Protein AF-0000000077139948 (afdb_homodimer)

Nearest PDB structures (foldseek):
  1umq-assembly1_A  TM=5.651E-01  e=1.568E-01  Cereibacter sphaeroides
  4umk-assembly2_B  TM=6.008E-01  e=9.469E-01  Helicobacter pylori 26695
  1f36-assembly1_A  TM=4.961E-01  e=1.374E+00  Escherichia coli
  6sdk-assembly1_B  TM=5.356E-01  e=3.483E+00  Bacillus subtilis subsp. subtilis str. 168
  5nr6-assembly1_A  TM=5.375E-01  e=5.720E+00  Dictyostelium discoideum

Radius of gyration: 15.15 Å; Cα contacts (8 Å, |Δi|>4): 175; chains: 2; bounding box: 26×44×39 Å

Foldseek 3Di:
DDDDDDDDDPPDPDDPLVVQLVVLVVCCLVVVDDLCVSCVSNVHDSVVNVVVVVVVPPPSPDPCPPVNVVVVVVVD/DDDDDDDDDPPDDDDPLVVQLVVLVVCCLVVVDDLCVSCVSNVHDSVVNVVVVVVVPPPSPPRQPPVNVVVVVVVD

Structure (mmCIF, N/CA/C/O backbone):
data_AF-0000000077139948-model_v1
#
loop_
_entity.id
_entity.type
_entity.pdbx_description
1 polymer 'Uncharacterized protein'
#
loop_
_atom_site.group_PDB
_atom_site.id
_atom_site.type_symbol
_atom_site.label_atom_id
_atom_site.label_alt_id
_atom_site.label_comp_id
_atom_site.label_asym_id
_atom_site.label_entity_id
_atom_site.label_seq_id
_atom_site.pdbx_PDB_ins_code
_atom_site.Cartn_x
_atom_site.Cartn_y
_atom_site.Cartn_z
_atom_site.occupancy
_atom_site.B_iso_or_equiv
_atom_site.auth_seq_id
_atom_site.auth_comp_id
_atom_site.auth_asym_id
_atom_site.auth_atom_id
_atom_site.pdbx_PDB_model_num
ATOM 1 N N . MET A 1 1 ? -2.648 5.566 17.891 1 89.5 1 MET A N 1
ATOM 2 C CA . MET A 1 1 ? -2.146 4.684 16.844 1 89.5 1 MET A CA 1
ATOM 3 C C . MET A 1 1 ? -2.531 3.232 17.125 1 89.5 1 MET A C 1
ATOM 5 O O . MET A 1 1 ? -2.703 2.846 18.281 1 89.5 1 MET A O 1
ATOM 9 N N . LYS A 1 2 ? -2.889 2.471 16.062 1 93.75 2 LYS A N 1
ATOM 10 C CA . LYS A 1 2 ? -3.096 1.026 16.141 1 93.75 2 LYS A CA 1
ATOM 11 C C . LYS A 1 2 ? -2.035 0.276 15.344 1 93.75 2 LYS A C 1
ATOM 13 O O . LYS A 1 2 ? -1.48 0.812 14.383 1 93.75 2 LYS A O 1
ATOM 18 N N . SER A 1 3 ? -1.783 -0.974 15.781 1 95.69 3 SER A N 1
ATOM 19 C CA . SER A 1 3 ? -0.769 -1.792 15.125 1 95.69 3 SER A CA 1
ATOM 20 C C . SER A 1 3 ? -1.403 -2.811 14.188 1 95.69 3 SER A C 1
ATOM 22 O O . SER A 1 3 ? -2.387 -3.465 14.539 1 95.69 3 SER A O 1
ATOM 24 N N . LEU A 1 4 ? -0.853 -2.906 13 1 95.81 4 LEU A N 1
ATOM 25 C CA . LEU A 1 4 ? -1.232 -3.92 12.016 1 95.81 4 LEU A CA 1
ATOM 26 C C . LEU A 1 4 ? -0.104 -4.926 11.812 1 95.81 4 LEU A C 1
ATOM 28 O O . LEU A 1 4 ? 1.071 -4.555 11.805 1 95.81 4 LEU A O 1
ATOM 32 N N . SER A 1 5 ? -0.488 -6.148 11.703 1 95.31 5 SER A N 1
ATOM 33 C CA . SER A 1 5 ? 0.494 -7.191 11.422 1 95.31 5 SER A CA 1
ATOM 34 C C . SER A 1 5 ? 0.135 -7.957 10.148 1 95.31 5 SER A C 1
ATOM 36 O O . SER A 1 5 ? -0.999 -8.414 9.992 1 95.31 5 SER A O 1
ATOM 38 N N . PHE A 1 6 ? 1.136 -8.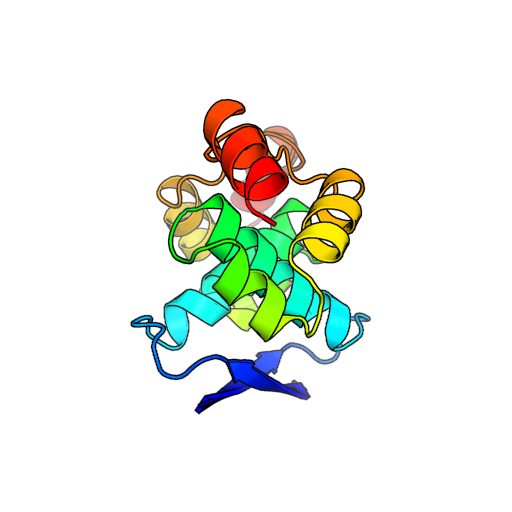062 9.312 1 95.69 6 PHE A N 1
ATOM 39 C CA . PHE A 1 6 ? 0.927 -8.773 8.055 1 95.69 6 PHE A CA 1
ATOM 40 C C . PHE A 1 6 ? 1.976 -9.867 7.871 1 95.69 6 PHE A C 1
ATOM 42 O O . PHE A 1 6 ? 3.125 -9.703 8.289 1 95.69 6 PHE A O 1
ATOM 49 N N . GLN A 1 7 ? 1.504 -10.953 7.324 1 96 7 GLN A N 1
ATOM 50 C CA . GLN A 1 7 ? 2.428 -11.992 6.883 1 96 7 GLN A CA 1
ATOM 51 C C . GLN A 1 7 ? 2.764 -11.836 5.402 1 96 7 GLN A C 1
ATOM 53 O O . GLN A 1 7 ? 1.866 -11.703 4.566 1 96 7 GLN A O 1
ATOM 58 N N . VAL A 1 8 ? 4.051 -11.836 5.078 1 97.62 8 VAL A N 1
ATOM 59 C CA . VAL A 1 8 ? 4.477 -11.742 3.686 1 97.62 8 VAL A CA 1
ATOM 60 C C . VAL A 1 8 ? 5.457 -12.875 3.369 1 97.62 8 VAL A C 1
ATOM 62 O O . VAL A 1 8 ? 6.152 -13.367 4.258 1 97.62 8 VAL A O 1
ATOM 65 N N . PRO A 1 9 ? 5.508 -13.234 2.092 1 96.94 9 PRO A N 1
ATOM 66 C CA . PRO A 1 9 ? 6.449 -14.289 1.713 1 96.94 9 PRO A CA 1
ATOM 67 C C . PRO A 1 9 ? 7.898 -13.938 2.047 1 96.94 9 PRO A C 1
ATOM 69 O O . PRO A 1 9 ? 8.312 -12.789 1.868 1 96.94 9 PRO A O 1
ATOM 72 N N . ASP A 1 10 ? 8.742 -14.922 2.473 1 95.88 10 ASP A N 1
ATOM 73 C CA . ASP A 1 10 ? 10.133 -14.742 2.877 1 95.88 10 ASP A CA 1
ATOM 74 C C . ASP A 1 10 ? 11 -14.336 1.687 1 95.88 10 ASP A C 1
ATOM 76 O O . ASP A 1 10 ? 12.023 -13.672 1.855 1 95.88 10 ASP A O 1
ATOM 80 N N . GLN A 1 11 ? 10.562 -14.664 0.54 1 95.31 11 GLN A N 1
ATOM 81 C CA . GLN A 1 11 ? 11.383 -14.492 -0.654 1 95.31 11 GLN A CA 1
ATOM 82 C C . GLN A 1 11 ? 11.367 -13.047 -1.133 1 95.31 11 GLN A C 1
ATOM 84 O O . GLN A 1 11 ? 12.195 -12.648 -1.961 1 95.31 11 GLN A O 1
ATOM 89 N N . ILE A 1 12 ? 10.453 -12.297 -0.581 1 96.5 12 ILE A N 1
ATOM 90 C CA . ILE A 1 12 ? 10.391 -10.898 -0.983 1 96.5 12 ILE A CA 1
ATOM 91 C C . ILE A 1 12 ? 11.539 -10.125 -0.327 1 96.5 12 ILE A C 1
ATOM 93 O O . ILE A 1 12 ? 11.633 -10.078 0.901 1 96.5 12 ILE A O 1
ATOM 97 N N . ASP A 1 13 ? 12.383 -9.539 -1.187 1 94.81 13 ASP A N 1
ATOM 98 C CA . ASP A 1 13 ? 13.562 -8.812 -0.724 1 94.81 13 ASP A CA 1
ATOM 99 C C . ASP A 1 13 ? 13.289 -7.309 -0.652 1 94.81 13 ASP A C 1
ATOM 101 O O . ASP A 1 13 ? 13.914 -6.523 -1.367 1 94.81 13 ASP A O 1
ATOM 105 N N . LEU A 1 14 ? 12.375 -6.848 0.145 1 95.88 14 LEU A N 1
ATOM 106 C CA . LEU A 1 14 ? 12.031 -5.457 0.428 1 95.88 14 LEU A CA 1
ATOM 107 C C . LEU A 1 14 ? 12.18 -5.152 1.915 1 95.88 14 LEU A C 1
ATOM 109 O O . LEU A 1 14 ? 12.023 -6.043 2.754 1 95.88 14 LEU A O 1
ATOM 113 N N . ASN A 1 15 ? 12.539 -3.961 2.156 1 94.88 15 ASN A N 1
ATOM 114 C CA . ASN A 1 15 ? 12.594 -3.57 3.561 1 94.88 15 ASN A CA 1
ATOM 115 C C . ASN A 1 15 ? 11.234 -3.117 4.074 1 94.88 15 ASN A C 1
ATOM 117 O O . ASN A 1 15 ? 10.297 -2.939 3.293 1 94.88 15 ASN A O 1
ATOM 121 N N . GLU A 1 16 ? 11.062 -3.039 5.355 1 95.06 16 GLU A N 1
ATOM 122 C CA . GLU A 1 16 ? 9.797 -2.684 5.984 1 95.06 16 GLU A CA 1
ATOM 123 C C . GLU A 1 16 ? 9.258 -1.365 5.438 1 95.06 16 GLU A C 1
ATOM 125 O O . GLU A 1 16 ? 8.047 -1.211 5.25 1 95.06 16 GLU A O 1
ATOM 130 N N . TYR A 1 17 ? 10.148 -0.443 5.184 1 94.44 17 TYR A N 1
ATOM 131 C CA . TYR A 1 17 ? 9.773 0.87 4.676 1 94.44 17 TYR A CA 1
ATOM 132 C C . TYR A 1 17 ? 9.117 0.756 3.305 1 94.44 17 TYR A C 1
ATOM 134 O O . TYR A 1 17 ? 8.172 1.492 2.994 1 94.44 17 TYR A O 1
ATOM 142 N N . ASP A 1 18 ? 9.594 -0.125 2.502 1 94.56 18 ASP A N 1
ATOM 143 C CA . ASP A 1 18 ? 9.023 -0.326 1.174 1 94.56 18 ASP A CA 1
ATOM 144 C C . ASP A 1 18 ? 7.551 -0.731 1.263 1 94.56 18 ASP A C 1
ATOM 146 O O . ASP A 1 18 ? 6.711 -0.208 0.527 1 94.56 18 ASP A O 1
ATOM 150 N N . PHE A 1 19 ? 7.297 -1.667 2.148 1 97.06 19 PHE A N 1
ATOM 151 C CA . PHE A 1 19 ? 5.93 -2.129 2.342 1 97.06 19 PHE A CA 1
ATOM 152 C C . PHE A 1 19 ? 5.047 -1.004 2.871 1 97.06 19 PHE A C 1
ATOM 154 O O . PHE A 1 19 ? 3.941 -0.787 2.371 1 97.06 19 PHE A O 1
ATOM 161 N N . LYS A 1 20 ? 5.551 -0.297 3.836 1 96.56 20 LYS A N 1
ATOM 162 C CA . LYS A 1 20 ? 4.832 0.798 4.48 1 96.56 20 LYS A CA 1
ATOM 163 C C . LYS A 1 20 ? 4.504 1.903 3.48 1 96.56 20 LYS A C 1
ATOM 165 O O . LYS A 1 20 ? 3.389 2.428 3.469 1 96.56 20 LYS A O 1
ATOM 170 N N . MET A 1 21 ? 5.469 2.199 2.686 1 94.94 21 MET A N 1
ATOM 171 C CA . MET A 1 21 ? 5.316 3.242 1.676 1 94.94 21 MET A CA 1
ATOM 172 C C . MET A 1 21 ? 4.266 2.848 0.641 1 94.94 21 MET A C 1
ATOM 174 O O . MET A 1 21 ? 3.41 3.656 0.279 1 94.94 21 MET A O 1
ATOM 178 N N . ALA A 1 22 ? 4.367 1.65 0.166 1 93.44 22 ALA A N 1
ATOM 179 C CA . ALA A 1 22 ? 3.404 1.168 -0.822 1 93.44 22 ALA A CA 1
ATOM 180 C C . ALA A 1 22 ? 1.98 1.242 -0.28 1 93.44 22 ALA A C 1
ATOM 182 O O . ALA A 1 22 ? 1.067 1.69 -0.978 1 93.44 22 ALA A O 1
ATOM 183 N N . MET A 1 23 ? 1.853 0.808 0.934 1 96.19 23 MET A N 1
ATOM 184 C CA . MET A 1 23 ? 0.552 0.817 1.597 1 96.19 23 MET A CA 1
ATOM 185 C C . MET A 1 23 ? 0.003 2.236 1.699 1 96.19 23 MET A C 1
ATOM 187 O O . MET A 1 23 ? -1.117 2.506 1.265 1 96.19 23 MET A O 1
ATOM 191 N N . ALA A 1 24 ? 0.789 3.133 2.23 1 95.62 24 ALA A N 1
ATOM 192 C CA . ALA A 1 24 ? 0.358 4.512 2.459 1 95.62 24 ALA A CA 1
ATOM 193 C C . ALA A 1 24 ? 0.055 5.215 1.141 1 95.62 24 ALA A C 1
ATOM 195 O O . ALA A 1 24 ? -0.976 5.879 1.007 1 95.62 24 ALA A O 1
ATOM 196 N N . VAL A 1 25 ? 0.9 5.012 0.197 1 93.19 25 VAL A N 1
ATOM 197 C CA . VAL A 1 25 ? 0.768 5.688 -1.091 1 93.19 25 VAL A CA 1
ATOM 198 C C . VAL A 1 25 ? -0.49 5.195 -1.804 1 93.19 25 VAL A C 1
ATOM 200 O O . VAL A 1 25 ? -1.261 5.996 -2.34 1 93.19 25 VAL A O 1
ATOM 203 N N . LYS A 1 26 ? -0.711 3.961 -1.791 1 91.25 26 LYS A N 1
ATOM 204 C CA . LYS A 1 26 ? -1.877 3.424 -2.486 1 91.25 26 LYS A CA 1
ATOM 205 C C . LYS A 1 26 ? -3.172 3.869 -1.813 1 91.25 26 LYS A C 1
ATOM 207 O O . LYS A 1 26 ? -4.148 4.195 -2.49 1 91.25 26 LYS A O 1
ATOM 212 N N . LEU A 1 27 ? -3.227 3.809 -0.505 1 93.19 27 LEU A N 1
ATOM 213 C CA . LEU A 1 27 ? -4.402 4.27 0.223 1 93.19 27 LEU A CA 1
ATOM 214 C C . LEU A 1 27 ? -4.684 5.738 -0.073 1 93.19 27 LEU A C 1
ATOM 216 O O . LEU A 1 27 ? -5.84 6.129 -0.258 1 93.19 27 LEU A O 1
ATOM 220 N N . TYR A 1 28 ? -3.617 6.531 -0.137 1 92 28 TYR A N 1
ATOM 221 C CA . TYR A 1 28 ? -3.762 7.949 -0.449 1 92 28 TYR A CA 1
ATOM 222 C C . TYR A 1 28 ? -4.234 8.148 -1.884 1 92 28 TYR A C 1
ATOM 224 O O . TYR A 1 28 ? -5.172 8.906 -2.137 1 92 28 TYR A O 1
ATOM 232 N N . GLU A 1 29 ? -3.67 7.453 -2.752 1 86.75 29 GLU A N 1
ATOM 233 C CA . GLU A 1 29 ? -4 7.559 -4.168 1 86.75 29 GLU A CA 1
ATOM 234 C C . GLU A 1 29 ? -5.457 7.188 -4.426 1 86.75 29 GLU A C 1
ATOM 236 O O . GLU A 1 29 ? -6.098 7.742 -5.32 1 86.75 29 GLU A O 1
ATOM 241 N N . THR A 1 30 ? -5.938 6.277 -3.65 1 85.94 30 THR A N 1
ATOM 242 C CA . THR A 1 30 ? -7.297 5.793 -3.865 1 85.94 30 THR A CA 1
ATOM 243 C C . THR A 1 30 ? -8.289 6.594 -3.031 1 85.94 30 THR A C 1
ATOM 245 O O . THR A 1 30 ? -9.484 6.289 -3.02 1 85.94 30 THR A O 1
ATOM 248 N N . GLY A 1 31 ? -7.754 7.539 -2.307 1 86.56 31 GLY A N 1
ATOM 249 C CA . GLY A 1 31 ? -8.609 8.453 -1.571 1 86.56 31 GLY A CA 1
ATOM 250 C C . GLY A 1 31 ? -9.133 7.871 -0.274 1 86.56 31 GLY A C 1
ATOM 251 O O . GLY A 1 31 ? -10.078 8.398 0.314 1 86.56 31 GLY A O 1
ATOM 252 N N . LYS A 1 32 ? -8.602 6.828 0.138 1 91.31 32 LYS A N 1
ATOM 253 C CA . LYS A 1 32 ? -9.086 6.156 1.343 1 91.31 32 LYS A CA 1
ATOM 254 C C . LYS A 1 32 ? -8.555 6.844 2.6 1 91.31 32 LYS A C 1
ATOM 256 O O . LYS A 1 32 ? -9.148 6.719 3.676 1 91.31 32 LYS A O 1
ATOM 261 N N . ILE A 1 33 ? -7.445 7.547 2.428 1 92.94 33 ILE A N 1
ATOM 262 C CA . ILE A 1 33 ? -6.918 8.344 3.531 1 92.94 33 ILE A CA 1
ATOM 263 C C . ILE A 1 33 ? -6.422 9.688 3.006 1 92.94 33 ILE A C 1
ATOM 265 O O . ILE A 1 33 ? -6.246 9.867 1.798 1 92.94 33 ILE A O 1
ATOM 269 N N . SER A 1 34 ? -6.199 10.648 3.92 1 90.69 34 SER A N 1
ATOM 270 C CA . SER A 1 34 ? -5.652 11.953 3.549 1 90.69 34 SER A CA 1
ATOM 271 C C . SER A 1 34 ? -4.133 11.898 3.432 1 90.69 34 SER A C 1
ATOM 273 O O . SER A 1 34 ? -3.506 10.93 3.865 1 90.69 34 SER A O 1
ATOM 275 N N . ILE A 1 35 ? -3.596 12.984 2.918 1 91.31 35 ILE A N 1
ATOM 276 C CA . ILE A 1 35 ? -2.145 13.078 2.805 1 91.31 35 ILE A CA 1
ATOM 277 C C . ILE A 1 35 ? -1.521 13.133 4.195 1 91.31 35 ILE A C 1
ATOM 279 O O . ILE A 1 35 ? -0.424 12.609 4.41 1 91.31 35 ILE A O 1
ATOM 283 N N . GLY A 1 36 ? -2.158 13.727 5.156 1 94.12 36 GLY A N 1
ATOM 284 C CA . GLY A 1 36 ? -1.688 13.773 6.531 1 94.12 36 GLY A CA 1
ATOM 285 C C . GLY A 1 36 ? -1.64 12.414 7.195 1 94.12 36 GLY A C 1
ATOM 286 O O . GLY A 1 36 ? -0.666 12.078 7.875 1 94.12 36 GLY A O 1
ATOM 287 N N . GLN A 1 37 ? -2.689 11.688 6.957 1 96.19 37 GLN A N 1
ATOM 288 C CA . GLN A 1 37 ? -2.736 10.328 7.484 1 96.19 37 GLN A CA 1
ATOM 289 C C . GLN A 1 37 ? -1.653 9.461 6.855 1 96.19 37 GLN A C 1
ATOM 291 O O . GLN A 1 37 ? -1.004 8.672 7.547 1 96.19 37 GLN A O 1
ATOM 296 N N . ALA A 1 38 ? -1.488 9.562 5.547 1 95.75 38 ALA A N 1
ATOM 297 C CA . ALA A 1 38 ? -0.438 8.836 4.84 1 95.75 38 ALA A CA 1
ATOM 298 C C . ALA A 1 38 ? 0.94 9.188 5.391 1 95.75 38 ALA A C 1
ATOM 300 O O . ALA A 1 38 ? 1.76 8.297 5.645 1 95.75 38 ALA A O 1
ATOM 301 N N . ALA A 1 39 ? 1.163 10.453 5.562 1 95.75 39 ALA A N 1
ATOM 302 C CA . ALA A 1 39 ? 2.424 10.953 6.105 1 95.75 39 ALA A CA 1
ATOM 303 C C . ALA A 1 39 ? 2.689 10.367 7.492 1 95.75 39 ALA A C 1
ATOM 305 O O . ALA A 1 39 ? 3.814 9.977 7.801 1 95.75 39 ALA A O 1
ATOM 306 N N . ASP A 1 40 ? 1.693 10.266 8.328 1 97.31 40 ASP A N 1
ATOM 307 C CA . ASP A 1 40 ? 1.808 9.688 9.664 1 97.31 40 ASP A CA 1
ATOM 308 C C . ASP A 1 40 ? 2.223 8.219 9.594 1 97.31 40 ASP A C 1
ATOM 310 O O . ASP A 1 40 ? 3.049 7.762 10.391 1 97.31 40 ASP A O 1
ATOM 314 N N . ILE A 1 41 ? 1.662 7.527 8.68 1 97.75 41 ILE A N 1
ATOM 315 C CA . ILE A 1 41 ? 1.95 6.105 8.531 1 97.75 41 ILE A CA 1
ATOM 316 C C . ILE A 1 41 ? 3.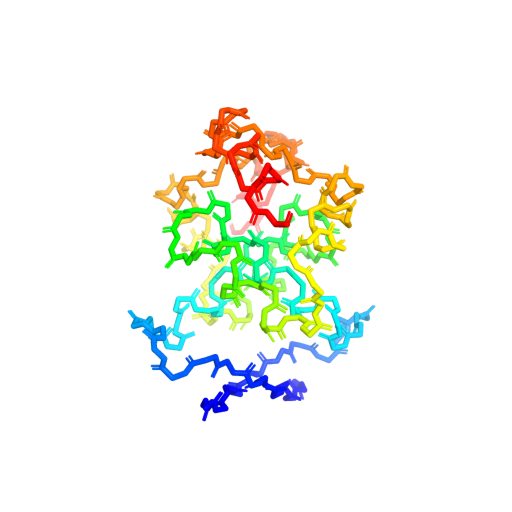432 5.906 8.227 1 97.75 41 ILE A C 1
ATOM 318 O O . ILE A 1 41 ? 4.078 5.023 8.789 1 97.75 41 ILE A O 1
ATOM 322 N N . VAL A 1 42 ? 3.977 6.754 7.328 1 97 42 VAL A N 1
ATOM 323 C CA . VAL A 1 42 ? 5.344 6.543 6.867 1 97 42 VAL A CA 1
ATOM 324 C C . VAL A 1 42 ? 6.305 7.406 7.688 1 97 42 VAL A C 1
ATOM 326 O O . VAL A 1 42 ? 7.508 7.434 7.418 1 97 42 VAL A O 1
ATOM 329 N N . ASN A 1 43 ? 5.832 8.094 8.656 1 97.38 43 ASN A N 1
ATOM 330 C CA . ASN A 1 43 ? 6.613 8.93 9.555 1 97.38 43 ASN A CA 1
ATOM 331 C C . ASN A 1 43 ? 7.387 10 8.797 1 97.38 43 ASN A C 1
ATOM 333 O O . ASN A 1 43 ? 8.594 10.148 8.977 1 97.38 43 ASN A O 1
ATOM 337 N N . LEU A 1 44 ? 6.73 10.641 7.949 1 96.94 44 LEU A N 1
ATOM 338 C CA . LEU A 1 44 ? 7.23 11.789 7.211 1 96.94 44 LEU A CA 1
ATOM 339 C C . LEU A 1 44 ? 6.309 12.992 7.375 1 96.94 44 LEU A C 1
ATOM 341 O O . LEU A 1 44 ? 5.152 12.836 7.777 1 96.94 44 LEU A O 1
ATOM 345 N N . SER A 1 45 ? 6.895 14.203 7.074 1 96.5 45 SER A N 1
ATOM 346 C CA . SER A 1 45 ? 6.02 15.352 6.871 1 96.5 45 SER A CA 1
ATOM 347 C C . SER A 1 45 ? 5.199 15.203 5.594 1 96.5 45 SER A C 1
ATOM 349 O O . SER A 1 45 ? 5.57 14.445 4.695 1 96.5 45 SER A O 1
ATOM 351 N N . LYS A 1 46 ? 4.09 15.93 5.523 1 93.88 46 LYS A N 1
ATOM 352 C CA . LYS A 1 46 ? 3.285 15.938 4.309 1 93.88 46 LYS A CA 1
ATOM 353 C C . LYS A 1 46 ? 4.125 16.328 3.096 1 93.88 46 LYS A C 1
ATOM 355 O O . LYS A 1 46 ? 4.07 15.664 2.057 1 93.88 46 LYS A O 1
ATOM 360 N N . SER A 1 47 ? 4.914 17.359 3.281 1 92 47 SER A N 1
ATOM 361 C CA . SER A 1 47 ? 5.73 17.875 2.184 1 92 47 SER A CA 1
ATOM 362 C C . SER A 1 47 ? 6.777 16.844 1.754 1 92 47 SER A C 1
ATOM 364 O O . SER A 1 47 ? 7.023 16.672 0.56 1 92 47 SER A O 1
ATOM 366 N N . SER A 1 48 ? 7.43 16.188 2.662 1 93.69 48 SER A N 1
ATOM 367 C CA . SER A 1 48 ? 8.422 15.164 2.357 1 93.69 48 SER A CA 1
ATOM 368 C C . SER A 1 48 ? 7.789 13.984 1.624 1 93.69 48 SER A C 1
ATOM 370 O O . SER A 1 48 ? 8.375 13.445 0.685 1 93.69 48 SER A O 1
ATOM 372 N N . LEU A 1 49 ? 6.578 13.633 2.131 1 93.56 49 LEU A N 1
ATOM 373 C CA . LEU A 1 49 ? 5.887 12.531 1.479 1 93.56 49 LEU A CA 1
ATOM 374 C C . LEU A 1 49 ? 5.52 12.891 0.044 1 93.56 49 LEU A C 1
ATOM 376 O O . LEU A 1 49 ? 5.664 12.07 -0.864 1 93.56 49 LEU A O 1
ATOM 380 N N . ILE A 1 50 ? 5.051 14.031 -0.177 1 86.5 50 ILE A N 1
ATOM 381 C CA . ILE A 1 50 ? 4.699 14.5 -1.513 1 86.5 50 ILE A CA 1
ATOM 382 C C . ILE A 1 50 ? 5.926 14.461 -2.416 1 86.5 50 ILE A C 1
ATOM 384 O O . ILE A 1 50 ? 5.844 14.016 -3.566 1 86.5 50 ILE A O 1
ATOM 388 N N . ASP A 1 51 ? 7.031 14.836 -1.874 1 87.31 51 ASP A N 1
ATOM 389 C CA . ASP A 1 51 ? 8.273 14.805 -2.637 1 87.31 51 ASP A CA 1
ATOM 390 C C . ASP A 1 51 ? 8.664 13.375 -2.992 1 87.31 51 ASP A C 1
ATOM 392 O O . ASP A 1 51 ? 9.125 13.109 -4.105 1 87.31 51 ASP A O 1
ATOM 396 N N . VAL A 1 52 ? 8.562 12.523 -2.061 1 88.81 52 VAL A N 1
ATOM 397 C CA . VAL A 1 52 ? 8.914 11.125 -2.279 1 88.81 52 VAL A CA 1
ATOM 398 C C . VAL A 1 52 ? 7.98 10.523 -3.332 1 88.81 52 VAL A C 1
ATOM 400 O O . VAL A 1 52 ? 8.422 9.734 -4.176 1 88.81 52 VAL A O 1
ATOM 403 N N . MET A 1 53 ? 6.707 10.852 -3.232 1 86.25 53 MET A N 1
ATOM 404 C CA . MET A 1 53 ? 5.711 10.289 -4.141 1 86.25 53 MET A CA 1
ATOM 405 C C . MET A 1 53 ? 5.953 10.758 -5.574 1 86.25 53 MET A C 1
ATOM 407 O O . MET A 1 53 ? 5.59 10.07 -6.527 1 86.25 53 MET A O 1
ATOM 411 N N . LYS A 1 54 ? 6.504 11.805 -5.77 1 78.94 54 LYS A N 1
ATOM 412 C CA . LYS A 1 54 ? 6.852 12.305 -7.098 1 78.94 54 LYS A CA 1
ATOM 413 C C . LYS A 1 54 ? 7.84 11.367 -7.793 1 78.94 54 LYS A C 1
ATOM 415 O O . LYS A 1 54 ? 7.816 11.227 -9.016 1 78.94 54 LYS A O 1
ATOM 420 N N . ASN A 1 55 ? 8.711 10.828 -7.098 1 74.12 55 ASN A N 1
ATOM 421 C CA . ASN A 1 55 ? 9.727 9.93 -7.625 1 74.12 55 ASN A CA 1
ATOM 422 C C . ASN A 1 55 ? 9.258 8.477 -7.613 1 74.12 55 ASN A C 1
ATOM 424 O O . ASN A 1 55 ? 9.906 7.605 -8.195 1 74.12 55 ASN A O 1
ATOM 428 N N . TYR A 1 56 ? 8.25 8.359 -6.809 1 70.62 56 TYR A N 1
ATOM 429 C CA . TYR A 1 56 ? 7.703 7.016 -6.715 1 70.62 56 TYR A CA 1
ATOM 430 C C . TYR A 1 56 ? 6.809 6.711 -7.91 1 70.62 56 TYR A C 1
ATOM 432 O O . TYR A 1 56 ? 6.262 7.621 -8.531 1 70.62 56 TYR A O 1
ATOM 440 N N . GLY A 1 57 ? 7.051 6.215 -9.188 1 53.75 57 GLY A N 1
ATOM 441 C CA . GLY A 1 57 ? 6.266 5.898 -10.367 1 53.75 57 GLY A CA 1
ATOM 442 C C . GLY A 1 57 ? 4.777 6.113 -10.172 1 53.75 57 GLY A C 1
ATOM 443 O O . GLY A 1 57 ? 3.965 5.648 -10.977 1 53.75 57 GLY A O 1
ATOM 444 N N . SER A 1 58 ? 4.309 6.328 -9.086 1 51.06 58 SER A N 1
ATOM 445 C CA . SER A 1 58 ? 2.859 6.484 -9.023 1 51.06 58 SER A CA 1
ATOM 446 C C . SER A 1 58 ? 2.4 7.738 -9.758 1 51.06 58 SER A C 1
ATOM 448 O O . SER A 1 58 ? 3.021 8.797 -9.633 1 51.06 58 SER A O 1
ATOM 450 N N . SER A 1 59 ? 1.739 7.59 -10.961 1 44.69 59 SER A N 1
ATOM 451 C CA . SER A 1 59 ? 0.911 8.609 -11.594 1 44.69 59 SER A CA 1
ATOM 452 C C . SER A 1 59 ? 0.13 9.414 -10.555 1 44.69 59 SER A C 1
ATOM 454 O O . SER A 1 59 ? -0.838 8.914 -9.977 1 44.69 59 SER A O 1
ATOM 456 N N . ILE A 1 60 ? 0.668 10.102 -9.594 1 42.84 60 ILE A N 1
ATOM 457 C CA . ILE A 1 60 ? -0.1 11.047 -8.797 1 42.84 60 ILE A CA 1
ATOM 458 C C . ILE A 1 60 ? -1.341 11.492 -9.57 1 42.84 60 ILE A C 1
ATOM 460 O O . ILE A 1 60 ? -2.018 12.445 -9.172 1 42.84 60 ILE A O 1
ATOM 464 N N . LEU A 1 61 ? -1.414 11.422 -10.891 1 36.25 61 LEU A N 1
ATOM 465 C CA . LEU A 1 61 ? -2.51 12.062 -11.609 1 36.25 61 LEU A CA 1
ATOM 466 C C . LEU A 1 61 ? -3.859 11.57 -11.094 1 36.25 61 LEU A C 1
ATOM 468 O O . LEU A 1 61 ? -4.891 12.188 -11.367 1 36.25 61 LEU A O 1
ATOM 472 N N . PHE A 1 62 ? -4.055 10.305 -11.102 1 40.19 62 PHE A N 1
ATOM 473 C CA . PHE A 1 62 ? -5.434 10.031 -11.492 1 40.19 62 PHE A CA 1
ATOM 474 C C . PHE A 1 62 ? -6.402 10.531 -10.422 1 40.19 62 PHE A C 1
ATOM 476 O O . PHE A 1 62 ? -7.551 10.859 -10.727 1 40.19 62 PHE A O 1
ATOM 483 N N . GLY A 1 63 ? -6.164 10.195 -9.133 1 39.94 63 GLY A N 1
ATOM 484 C CA . GLY A 1 63 ? -7.211 10.656 -8.234 1 39.94 63 GLY A CA 1
ATOM 485 C C . GLY A 1 63 ? -6.953 12.047 -7.68 1 39.94 63 GLY A C 1
ATOM 486 O O . GLY A 1 63 ? -7.824 12.625 -7.031 1 39.94 63 GLY A O 1
ATOM 487 N N . TYR A 1 64 ? -5.805 12.367 -7.211 1 41.72 64 TYR A N 1
ATOM 488 C CA . TYR A 1 64 ? -5.57 13.703 -6.672 1 41.72 64 TYR A CA 1
ATOM 489 C C . TYR A 1 64 ? -5.508 14.742 -7.789 1 41.72 64 TYR A C 1
ATOM 491 O O . TYR A 1 64 ? -4.637 14.672 -8.664 1 41.72 64 TYR A O 1
ATOM 499 N N . SER A 1 65 ? -6.566 15.352 -7.887 1 44.97 65 SER A N 1
ATOM 500 C CA . SER A 1 65 ? -6.512 16.5 -8.789 1 44.97 65 SER A CA 1
ATOM 501 C C . SER A 1 65 ? -5.297 17.375 -8.5 1 44.97 65 SER A C 1
ATOM 503 O O . SER A 1 65 ? -4.855 17.469 -7.352 1 44.97 65 SER 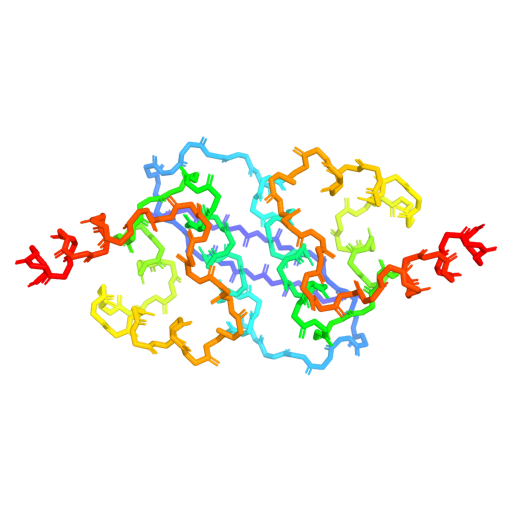A O 1
ATOM 505 N N . ALA A 1 66 ? -4.492 17.547 -9.578 1 46 66 ALA A N 1
ATOM 506 C CA . ALA A 1 66 ? -3.475 18.578 -9.492 1 46 66 ALA A CA 1
ATOM 507 C C . ALA A 1 66 ? -3.869 19.656 -8.484 1 46 66 ALA A C 1
ATOM 509 O O . ALA A 1 66 ? -3.018 20.188 -7.766 1 46 66 ALA A O 1
ATOM 510 N N . ASP A 1 67 ? -5.055 19.812 -8.547 1 48.16 67 ASP A N 1
ATOM 511 C CA . ASP A 1 67 ? -5.602 20.859 -7.695 1 48.16 67 ASP A CA 1
ATOM 512 C C . ASP A 1 67 ? -5.516 20.484 -6.219 1 48.16 67 ASP A C 1
ATOM 514 O O . ASP A 1 67 ? -5.227 21.328 -5.367 1 48.16 67 ASP A O 1
ATOM 518 N N . ASP A 1 68 ? -5.781 19.312 -5.953 1 50.84 68 ASP A N 1
ATOM 519 C CA . ASP A 1 68 ? -5.746 18.906 -4.551 1 50.84 68 ASP A CA 1
ATOM 520 C C . ASP A 1 68 ? -4.316 18.922 -4.012 1 50.84 68 ASP A C 1
ATOM 522 O O . ASP A 1 68 ? -4.086 19.312 -2.865 1 50.84 68 ASP A O 1
ATOM 526 N N . LEU A 1 69 ? -3.42 18.438 -4.754 1 50.47 69 LEU A N 1
ATOM 527 C CA . LEU A 1 69 ? -2.006 18.516 -4.402 1 50.47 69 LEU A CA 1
ATOM 528 C C . LEU A 1 69 ? -1.598 19.953 -4.121 1 50.47 69 LEU A C 1
ATOM 530 O O . LEU A 1 69 ? -0.886 20.219 -3.152 1 50.47 69 LEU A O 1
ATOM 534 N N . LYS A 1 70 ? -1.967 20.75 -5.039 1 51.28 70 LYS A N 1
ATOM 535 C CA . LYS A 1 70 ? -1.656 22.172 -4.863 1 51.28 70 LYS A CA 1
ATOM 536 C C . LYS A 1 70 ? -2.213 22.703 -3.543 1 51.28 70 LYS A C 1
ATOM 538 O O . LYS A 1 70 ? -1.533 23.438 -2.82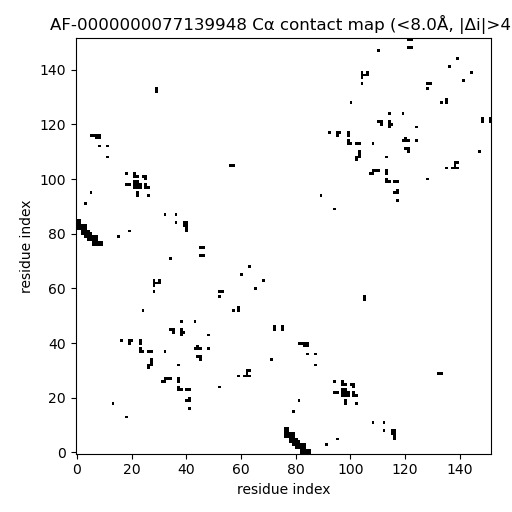6 1 51.28 70 LYS A O 1
ATOM 543 N N . ASN A 1 71 ? -3.352 22.266 -3.307 1 50 71 ASN A N 1
ATOM 544 C CA . ASN A 1 71 ? -3.98 22.734 -2.078 1 50 71 ASN A CA 1
ATOM 545 C C . ASN A 1 71 ? -3.268 22.188 -0.84 1 50 71 ASN A C 1
ATOM 547 O O . ASN A 1 71 ? -3.1 22.906 0.146 1 50 71 ASN A O 1
ATOM 551 N N . ASP A 1 72 ? -2.949 21.031 -0.92 1 50.22 72 ASP A N 1
ATOM 552 C CA . ASP A 1 72 ? -2.285 20.453 0.241 1 50.22 72 ASP A CA 1
ATOM 553 C C . ASP A 1 72 ? -0.884 21.031 0.42 1 50.22 72 ASP A C 1
ATOM 555 O O . ASP A 1 72 ? -0.425 21.219 1.548 1 50.22 72 ASP A O 1
ATOM 559 N N . LEU A 1 73 ? -0.238 21.203 -0.623 1 50.88 73 LEU A N 1
ATOM 560 C CA . LEU A 1 73 ? 1.07 21.844 -0.581 1 50.88 73 LEU A CA 1
ATOM 561 C C . LEU A 1 73 ? 0.96 23.266 -0.033 1 50.88 73 LEU A C 1
ATOM 563 O O . LEU A 1 73 ? 1.848 23.719 0.688 1 50.88 73 LEU A O 1
ATOM 567 N N . G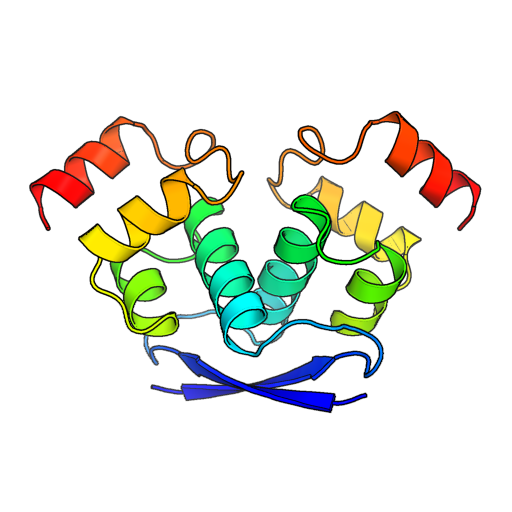LU A 1 74 ? -0.038 23.859 -0.549 1 49.47 74 GLU A N 1
ATOM 568 C CA . GLU A 1 74 ? -0.185 25.234 -0.103 1 49.47 74 GLU A CA 1
ATOM 569 C C . GLU A 1 74 ? -0.54 25.297 1.38 1 49.47 74 GLU A C 1
ATOM 571 O O . GLU A 1 74 ? -0.252 26.297 2.049 1 49.47 74 GLU A O 1
ATOM 576 N N . ASN A 1 75 ? -1.161 24.203 1.727 1 45.44 75 ASN A N 1
ATOM 577 C CA . ASN A 1 75 ? -1.567 24.312 3.123 1 45.44 75 ASN A CA 1
ATOM 578 C C . ASN A 1 75 ? -0.57 23.625 4.055 1 45.44 75 ASN A C 1
ATOM 580 O O . ASN A 1 75 ? -0.777 23.578 5.266 1 45.44 75 ASN A O 1
ATOM 584 N N . ALA A 1 76 ? 0.37 22.906 3.561 1 47.5 76 ALA A N 1
ATOM 585 C CA . ALA A 1 76 ? 1.429 22.359 4.406 1 47.5 76 ALA A CA 1
ATOM 586 C C . ALA A 1 76 ? 2.445 23.438 4.773 1 47.5 76 ALA A C 1
ATOM 588 O O . ALA A 1 76 ? 2.621 24.406 4.035 1 47.5 76 ALA A O 1
ATOM 589 N N . MET B 1 1 ? 7.18 -17.469 5.43 1 89.25 1 MET B N 1
ATOM 590 C CA . MET B 1 1 ? 6.523 -16.172 5.59 1 89.25 1 MET B CA 1
ATOM 591 C C . MET B 1 1 ? 7.164 -15.367 6.723 1 89.25 1 MET B C 1
ATOM 593 O O . MET B 1 1 ? 7.715 -15.953 7.66 1 89.25 1 MET B O 1
ATOM 597 N N . LYS B 1 2 ? 7.32 -14.039 6.543 1 93.69 2 LYS B N 1
ATOM 598 C CA . LYS B 1 2 ? 7.738 -13.125 7.598 1 93.69 2 LYS B CA 1
ATOM 599 C C . LYS B 1 2 ? 6.602 -12.18 7.984 1 93.69 2 LYS B C 1
ATOM 601 O O . LYS B 1 2 ? 5.727 -11.891 7.168 1 93.69 2 LYS B O 1
ATOM 606 N N . SER B 1 3 ? 6.648 -11.734 9.258 1 95.62 3 SER B N 1
ATOM 607 C CA . SER B 1 3 ? 5.609 -10.852 9.766 1 95.62 3 SER B CA 1
ATOM 608 C C . SER B 1 3 ? 6.074 -9.398 9.766 1 95.62 3 SER B C 1
ATOM 610 O O . SER B 1 3 ? 7.191 -9.094 10.188 1 95.62 3 SER B O 1
ATOM 612 N N . LEU B 1 4 ? 5.227 -8.516 9.289 1 95.81 4 LEU B N 1
ATOM 613 C CA . LEU B 1 4 ? 5.438 -7.074 9.336 1 95.81 4 LEU B CA 1
ATOM 614 C C . LEU B 1 4 ? 4.445 -6.414 10.289 1 95.81 4 LEU B C 1
ATOM 616 O O . LEU B 1 4 ? 3.281 -6.812 10.352 1 95.81 4 LEU B O 1
ATOM 620 N N . SER B 1 5 ? 4.941 -5.488 11.023 1 95.38 5 SER B N 1
ATOM 621 C CA . SER B 1 5 ? 4.074 -4.723 11.914 1 95.38 5 SER B CA 1
ATOM 622 C C . SER B 1 5 ? 4.145 -3.232 11.609 1 95.38 5 SER B C 1
ATOM 624 O O . SER B 1 5 ? 5.234 -2.66 11.531 1 95.38 5 SER B O 1
ATOM 626 N N . PHE B 1 6 ? 2.973 -2.682 11.484 1 95.81 6 PHE B N 1
ATOM 627 C CA . PHE B 1 6 ? 2.898 -1.256 11.188 1 95.81 6 PHE B CA 1
ATOM 628 C C . PHE B 1 6 ? 2.002 -0.542 12.195 1 95.81 6 PHE B C 1
ATOM 630 O O . PHE B 1 6 ? 1.014 -1.109 12.664 1 95.81 6 PHE B O 1
ATOM 637 N N . GLN B 1 7 ? 2.434 0.65 12.539 1 96.06 7 GLN B N 1
ATOM 638 C CA . GLN B 1 7 ? 1.572 1.535 13.312 1 96.06 7 GLN B CA 1
ATOM 639 C C . GLN B 1 7 ? 0.803 2.49 12.406 1 9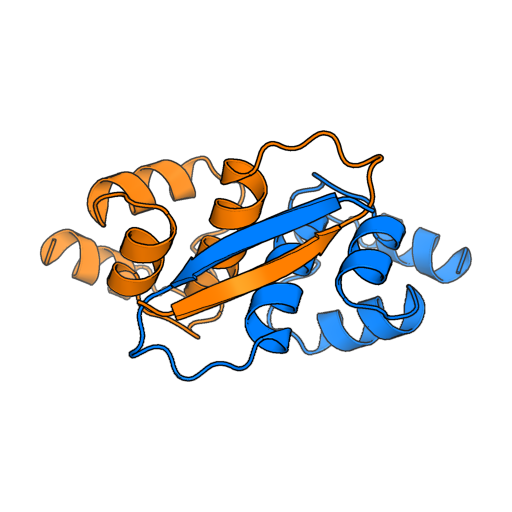6.06 7 GLN B C 1
ATOM 641 O O . GLN B 1 7 ? 1.393 3.143 11.539 1 96.06 7 GLN B O 1
ATOM 646 N N . VAL B 1 8 ? -0.509 2.551 12.586 1 97.62 8 VAL B N 1
ATOM 647 C CA . VAL B 1 8 ? -1.334 3.463 11.805 1 97.62 8 VAL B CA 1
ATOM 648 C C . VAL B 1 8 ? -2.205 4.305 12.734 1 97.62 8 VAL B C 1
ATOM 650 O O . VAL B 1 8 ? -2.543 3.869 13.836 1 97.62 8 VAL B O 1
ATOM 653 N N . PRO B 1 9 ? -2.572 5.488 12.25 1 96.94 9 PRO B N 1
ATOM 654 C CA . PRO B 1 9 ? -3.432 6.328 13.078 1 96.94 9 PRO B CA 1
ATOM 655 C C . PRO B 1 9 ? -4.754 5.652 13.438 1 96.94 9 PRO B C 1
ATOM 657 O O . PRO B 1 9 ? -5.355 4.98 12.594 1 96.94 9 PRO B O 1
ATOM 660 N N . ASP B 1 10 ? -5.301 5.871 14.672 1 96 10 ASP B N 1
ATOM 661 C CA . ASP B 1 10 ? -6.527 5.266 15.18 1 96 10 ASP B CA 1
ATOM 662 C C . ASP B 1 10 ? -7.75 5.773 14.414 1 96 10 ASP B C 1
ATOM 664 O O . ASP B 1 10 ? -8.758 5.074 14.32 1 96 10 ASP B O 1
ATOM 668 N N . GLN B 1 11 ? -7.613 6.902 13.852 1 95.44 11 GLN B N 1
ATOM 669 C CA . GLN B 1 11 ? -8.758 7.574 13.25 1 95.44 11 GLN B CA 1
ATOM 670 C C . GLN B 1 11 ? -9.078 6.992 11.875 1 95.44 11 GLN B C 1
ATOM 672 O O . GLN B 1 11 ? -10.156 7.242 11.328 1 95.44 11 GLN B O 1
ATOM 677 N N . ILE B 1 12 ? -8.156 6.207 11.383 1 96.56 12 ILE B N 1
ATOM 678 C CA . ILE B 1 12 ? -8.414 5.605 10.078 1 96.56 12 ILE B CA 1
ATOM 679 C C . ILE B 1 12 ? -9.406 4.457 10.227 1 96.56 12 ILE B C 1
ATOM 681 O O . ILE B 1 12 ? -9.156 3.494 10.953 1 96.56 12 ILE B O 1
ATOM 685 N N . ASP B 1 13 ? -10.547 4.605 9.523 1 94.88 13 ASP B N 1
ATOM 686 C CA . ASP B 1 13 ? -11.625 3.627 9.602 1 94.88 13 ASP B CA 1
ATOM 687 C C . ASP B 1 13 ? -11.539 2.631 8.445 1 94.88 13 ASP B C 1
ATOM 689 O O . ASP B 1 13 ? -12.445 2.574 7.602 1 94.88 13 ASP B O 1
ATOM 693 N N . LEU B 1 14 ? -10.523 1.838 8.328 1 95.94 14 LEU B N 1
ATOM 694 C CA . LEU B 1 14 ? -10.305 0.765 7.363 1 95.94 14 LEU B CA 1
ATOM 695 C C . LEU B 1 14 ? -10.047 -0.559 8.078 1 95.94 14 LEU B C 1
ATOM 697 O O . LEU B 1 14 ? -9.539 -0.578 9.195 1 95.94 14 LEU B O 1
ATOM 701 N N . ASN B 1 15 ? -10.469 -1.562 7.43 1 94.88 15 ASN B N 1
ATOM 702 C CA . ASN B 1 15 ? -10.164 -2.869 8.008 1 94.88 15 ASN B CA 1
ATOM 703 C C . ASN B 1 15 ? -8.781 -3.361 7.586 1 94.88 15 ASN B C 1
ATOM 705 O O . ASN B 1 15 ? -8.148 -2.77 6.711 1 94.88 15 ASN B O 1
ATOM 709 N N . GLU B 1 16 ? -8.266 -4.344 8.258 1 95.06 16 GLU B N 1
ATOM 710 C CA . GLU B 1 16 ? -6.93 -4.867 8.008 1 95.06 16 GLU B CA 1
ATOM 711 C C . GLU B 1 16 ? -6.754 -5.258 6.547 1 95.06 16 GLU B C 1
ATOM 713 O O . GLU B 1 16 ? -5.684 -5.055 5.969 1 95.06 16 GLU B O 1
ATOM 718 N N . TYR B 1 17 ? -7.797 -5.793 5.965 1 94.44 17 TYR B N 1
ATOM 719 C CA . TYR B 1 17 ? -7.762 -6.227 4.574 1 94.44 17 TYR B CA 1
ATOM 720 C C . TYR B 1 17 ? -7.527 -5.047 3.639 1 94.44 17 TYR B C 1
ATOM 722 O O . TYR B 1 17 ? -6.824 -5.172 2.631 1 94.44 17 TYR B O 1
ATOM 730 N N . ASP B 1 18 ? -8.094 -3.939 3.943 1 94.5 18 ASP B N 1
ATOM 731 C CA . ASP B 1 18 ? -7.914 -2.746 3.123 1 94.5 18 ASP B CA 1
ATOM 732 C C . ASP B 1 18 ? -6.441 -2.346 3.051 1 94.5 18 ASP B C 1
ATOM 734 O O . ASP B 1 18 ? -5.93 -2.027 1.976 1 94.5 18 ASP B O 1
ATOM 738 N N . PHE B 1 19 ? -5.809 -2.352 4.199 1 97.06 19 PHE B N 1
ATOM 739 C CA . PHE B 1 19 ? -4.395 -2.01 4.266 1 97.06 19 PHE B CA 1
ATOM 740 C C . PHE B 1 19 ? -3.557 -3.021 3.494 1 97.06 19 PHE B C 1
ATOM 742 O O . PHE B 1 19 ? -2.682 -2.645 2.711 1 97.06 19 PHE B O 1
ATOM 749 N N . LYS B 1 20 ? -3.854 -4.266 3.699 1 96.56 20 LYS B N 1
ATOM 750 C CA . LYS B 1 20 ? -3.131 -5.367 3.066 1 96.56 20 LYS B CA 1
ATOM 751 C C . LYS B 1 20 ? -3.26 -5.305 1.548 1 96.56 20 LYS B C 1
ATOM 753 O O . LYS B 1 20 ? -2.275 -5.488 0.829 1 96.56 20 LYS B O 1
ATOM 758 N N . MET B 1 21 ? -4.441 -5.043 1.125 1 95 21 MET B N 1
ATOM 759 C CA . MET B 1 21 ? -4.727 -4.961 -0.304 1 95 21 MET B CA 1
ATOM 760 C C . MET B 1 21 ? -3.982 -3.793 -0.941 1 95 21 MET B C 1
ATOM 762 O O . MET B 1 21 ? -3.381 -3.941 -2.006 1 95 21 MET B O 1
ATOM 766 N N . ALA B 1 22 ? -4.066 -2.672 -0.305 1 93.44 22 ALA B N 1
ATOM 767 C CA . ALA B 1 22 ? -3.377 -1.492 -0.823 1 93.44 22 ALA B CA 1
ATOM 768 C C . ALA B 1 22 ? -1.879 -1.748 -0.963 1 93.44 22 ALA B C 1
ATOM 770 O O . ALA B 1 22 ? -1.276 -1.4 -1.981 1 93.44 22 ALA B O 1
ATOM 771 N N . MET B 1 23 ? -1.346 -2.346 0.057 1 96.12 23 MET B N 1
ATOM 772 C CA . MET B 1 23 ? 0.079 -2.664 0.072 1 96.12 23 MET B CA 1
ATOM 773 C C . MET B 1 23 ? 0.44 -3.6 -1.078 1 96.12 23 MET B C 1
ATOM 775 O O . MET B 1 23 ? 1.339 -3.301 -1.866 1 96.12 23 MET B O 1
ATOM 779 N N . ALA B 1 24 ? -0.277 -4.68 -1.201 1 95.62 24 ALA B N 1
ATOM 780 C CA . ALA B 1 24 ? 0.014 -5.695 -2.211 1 95.62 24 ALA B CA 1
ATOM 781 C C . ALA B 1 24 ? -0.175 -5.141 -3.619 1 95.62 24 ALA B C 1
ATOM 783 O O . ALA B 1 24 ? 0.675 -5.34 -4.488 1 95.62 24 ALA B O 1
ATOM 784 N N . VAL B 1 25 ? -1.221 -4.422 -3.793 1 93.19 25 VAL B N 1
ATOM 785 C CA . VAL B 1 25 ? -1.558 -3.889 -5.109 1 93.19 25 VAL B CA 1
ATOM 786 C C . VAL B 1 25 ? -0.506 -2.867 -5.539 1 93.19 25 VAL B C 1
ATOM 788 O O . VAL B 1 25 ? -0.035 -2.895 -6.676 1 93.19 25 VAL B O 1
ATOM 791 N N . LYS B 1 26 ? -0.121 -2.045 -4.672 1 91.31 26 LYS B N 1
ATOM 792 C CA . LYS B 1 26 ? 0.853 -1.018 -5.031 1 91.31 26 LYS B CA 1
ATOM 793 C C . LYS B 1 26 ? 2.217 -1.635 -5.332 1 91.31 26 LYS B C 1
ATOM 795 O O . LYS B 1 26 ? 2.9 -1.215 -6.266 1 91.31 26 LYS B O 1
ATOM 800 N N . LEU B 1 27 ? 2.65 -2.559 -4.516 1 93.19 27 LEU B N 1
ATOM 801 C CA . LEU B 1 27 ? 3.916 -3.242 -4.758 1 93.19 27 LEU B CA 1
ATOM 802 C C . LEU B 1 27 ? 3.902 -3.947 -6.109 1 93.19 27 LEU B C 1
ATOM 804 O O . LEU B 1 27 ? 4.891 -3.912 -6.844 1 93.19 27 LEU B O 1
ATOM 808 N N . TYR B 1 28 ? 2.766 -4.555 -6.438 1 92.06 28 TYR B N 1
ATOM 809 C CA . TYR B 1 28 ? 2.623 -5.234 -7.723 1 92.06 28 TYR B CA 1
ATOM 810 C C . TYR B 1 28 ? 2.629 -4.23 -8.867 1 92.06 28 TYR B C 1
ATOM 812 O O . TYR B 1 28 ? 3.344 -4.414 -9.859 1 92.06 28 TYR B O 1
ATOM 820 N N . GLU B 1 29 ? 1.927 -3.209 -8.727 1 86.81 29 GLU B N 1
ATOM 821 C CA . GLU B 1 29 ? 1.814 -2.176 -9.75 1 86.81 29 GLU B CA 1
ATOM 822 C C . GLU B 1 29 ? 3.172 -1.547 -10.047 1 86.81 29 GLU B C 1
ATOM 824 O O . GLU B 1 29 ? 3.445 -1.16 -11.188 1 86.81 29 GLU B O 1
ATOM 829 N N . THR B 1 30 ? 3.969 -1.462 -9.039 1 85.81 30 THR B N 1
ATOM 830 C CA . THR B 1 30 ? 5.262 -0.803 -9.203 1 85.81 30 THR B CA 1
ATOM 831 C C . THR B 1 30 ? 6.336 -1.812 -9.594 1 85.81 30 THR B C 1
ATOM 833 O O . THR B 1 30 ? 7.512 -1.459 -9.719 1 85.81 30 THR B O 1
ATOM 836 N N . GLY B 1 31 ? 5.91 -3.047 -9.703 1 86.69 31 GLY B N 1
ATOM 837 C CA . GLY B 1 31 ? 6.809 -4.078 -10.188 1 86.69 31 GLY B CA 1
ATOM 838 C C . GLY B 1 31 ? 7.766 -4.59 -9.125 1 86.69 31 GLY B C 1
ATOM 839 O O . GLY B 1 31 ? 8.758 -5.25 -9.445 1 86.69 31 GLY B O 1
ATOM 840 N N . LYS B 1 32 ? 7.535 -4.285 -7.945 1 91.38 32 LYS B N 1
ATOM 841 C CA . LYS B 1 32 ? 8.43 -4.68 -6.859 1 91.38 32 LYS B CA 1
ATOM 842 C C . LYS B 1 32 ? 8.211 -6.137 -6.465 1 91.38 32 LYS B C 1
ATOM 844 O O . LYS B 1 32 ? 9.094 -6.773 -5.895 1 91.38 32 LYS B O 1
ATOM 849 N N . ILE B 1 33 ? 6.996 -6.602 -6.766 1 92.94 33 ILE B N 1
ATOM 850 C CA . ILE B 1 33 ? 6.711 -8.016 -6.543 1 92.94 33 ILE B CA 1
ATOM 851 C C . ILE B 1 33 ? 5.906 -8.57 -7.715 1 92.94 33 ILE B C 1
ATOM 853 O O . ILE B 1 33 ? 5.363 -7.812 -8.516 1 92.94 33 ILE B O 1
ATOM 857 N N . SER B 1 34 ? 5.84 -9.906 -7.816 1 90.69 34 SER B N 1
ATOM 858 C CA . SER B 1 34 ? 5.035 -10.555 -8.844 1 90.69 34 SER B CA 1
ATOM 859 C C . SER B 1 34 ? 3.568 -10.641 -8.43 1 90.69 34 SER B C 1
ATOM 861 O O . SER B 1 34 ? 3.232 -10.414 -7.27 1 90.69 34 SER B O 1
ATOM 863 N N . ILE B 1 35 ? 2.758 -11.047 -9.383 1 91.19 35 ILE B N 1
ATOM 864 C CA . ILE B 1 35 ? 1.338 -11.219 -9.102 1 91.19 35 ILE B CA 1
ATOM 865 C C . ILE B 1 35 ? 1.144 -12.375 -8.125 1 91.19 35 ILE B C 1
ATOM 867 O O . ILE B 1 35 ? 0.237 -12.344 -7.289 1 91.19 35 ILE B O 1
ATOM 871 N N . GLY B 1 36 ? 1.941 -13.391 -8.18 1 94.12 36 GLY B N 1
ATOM 872 C CA . GLY B 1 36 ? 1.887 -14.508 -7.258 1 94.12 36 GLY B CA 1
ATOM 873 C C . GLY B 1 36 ? 2.221 -14.117 -5.828 1 94.12 36 GLY B C 1
ATOM 874 O O . GLY B 1 36 ? 1.541 -14.539 -4.891 1 94.12 36 GLY B O 1
ATOM 875 N N . GLN B 1 37 ? 3.242 -13.328 -5.742 1 96.19 37 GLN B N 1
ATOM 876 C CA . GLN B 1 37 ? 3.623 -12.828 -4.426 1 96.19 37 GLN B CA 1
ATOM 877 C C . GLN B 1 37 ? 2.531 -11.938 -3.842 1 96.19 37 GLN B C 1
ATOM 879 O O . GLN B 1 37 ? 2.223 -12.023 -2.65 1 96.19 37 GLN B O 1
ATOM 884 N N . ALA B 1 38 ? 1.975 -11.047 -4.648 1 95.81 38 ALA B N 1
ATOM 885 C CA . ALA B 1 38 ? 0.873 -10.18 -4.227 1 95.81 38 ALA B CA 1
ATOM 886 C C . ALA B 1 38 ? -0.322 -11.008 -3.76 1 95.81 38 ALA B C 1
ATOM 888 O O . ALA B 1 38 ? -0.906 -10.734 -2.711 1 95.81 38 ALA B O 1
ATOM 889 N N . ALA B 1 39 ? -0.649 -12.008 -4.531 1 95.88 39 ALA B N 1
ATOM 890 C CA . ALA B 1 39 ? -1.752 -12.906 -4.207 1 95.88 39 ALA B CA 1
ATOM 891 C C . ALA B 1 39 ? -1.522 -13.594 -2.863 1 95.88 39 ALA B C 1
ATOM 893 O O . ALA B 1 39 ? -2.447 -13.719 -2.055 1 95.88 39 ALA B O 1
ATOM 894 N N . ASP B 1 40 ? -0.323 -14.023 -2.572 1 97.38 40 ASP B N 1
ATOM 895 C CA . ASP B 1 40 ? 0.034 -14.656 -1.307 1 97.38 40 ASP B CA 1
ATOM 896 C C . ASP B 1 40 ? -0.183 -13.695 -0.135 1 97.38 40 ASP B C 1
ATOM 898 O O . ASP B 1 40 ? -0.679 -14.102 0.918 1 97.38 40 ASP B O 1
ATOM 902 N N . ILE B 1 41 ? 0.175 -12.484 -0.337 1 97.69 41 ILE B N 1
ATOM 903 C CA . ILE B 1 41 ? 0.051 -11.484 0.718 1 97.69 41 ILE B CA 1
ATOM 904 C C . ILE B 1 41 ? -1.416 -11.328 1.11 1 97.69 41 ILE B C 1
ATOM 906 O O . ILE B 1 41 ? -1.743 -11.25 2.297 1 97.69 41 ILE B O 1
ATOM 910 N N . VAL B 1 42 ? -2.301 -11.297 0.101 1 97 42 VAL B N 1
ATOM 911 C CA . VAL B 1 42 ? -3.703 -11 0.377 1 97 42 VAL B CA 1
ATOM 912 C C . VAL B 1 42 ? -4.488 -12.305 0.504 1 97 42 VAL B C 1
ATOM 914 O O . VAL B 1 42 ? -5.711 -12.281 0.666 1 97 42 VAL B O 1
ATOM 917 N N . ASN B 1 43 ? -3.846 -13.414 0.446 1 97.31 43 ASN B N 1
ATOM 918 C CA . ASN B 1 43 ? -4.441 -14.742 0.592 1 97.31 43 ASN B CA 1
ATOM 919 C C . ASN B 1 43 ? -5.535 -14.977 -0.444 1 97.31 43 ASN B C 1
ATOM 921 O O . ASN B 1 43 ? -6.648 -15.375 -0.096 1 97.31 43 ASN B O 1
ATOM 925 N N . LEU B 1 44 ? -5.254 -14.672 -1.62 1 96.88 44 LEU B N 1
ATOM 926 C CA . LEU B 1 44 ? -6.098 -14.938 -2.777 1 96.88 44 LEU B CA 1
ATOM 927 C C . LEU B 1 44 ? -5.332 -15.727 -3.838 1 96.88 44 LEU B C 1
ATOM 929 O O . LEU B 1 44 ? -4.098 -15.758 -3.82 1 96.88 44 LEU B O 1
ATOM 933 N N . SER B 1 45 ? -6.129 -16.375 -4.762 1 96.5 45 SER B N 1
ATOM 934 C CA . SER B 1 45 ? -5.512 -16.859 -5.996 1 96.5 45 SER B CA 1
ATOM 935 C C . SER B 1 45 ? -5.09 -15.695 -6.887 1 96.5 45 SER B C 1
ATOM 937 O O . SER B 1 45 ? -5.602 -14.578 -6.75 1 96.5 45 SER B O 1
ATOM 939 N N . LYS B 1 46 ? -4.164 -15.961 -7.789 1 94 46 LYS B N 1
ATOM 940 C CA . LYS B 1 46 ? -3.76 -14.945 -8.758 1 94 46 LYS B CA 1
ATOM 941 C C . LYS B 1 46 ? -4.961 -14.414 -9.531 1 94 46 LYS B C 1
ATOM 943 O O . LYS B 1 46 ? -5.121 -13.203 -9.68 1 94 46 LYS B O 1
ATOM 948 N N . SER B 1 47 ? -5.789 -15.336 -9.969 1 92.06 47 SER B N 1
ATOM 949 C CA . SER B 1 47 ? -6.949 -14.961 -10.766 1 92.06 47 SER B CA 1
ATOM 950 C C . SER B 1 47 ? -7.93 -14.117 -9.961 1 92.06 47 SER B C 1
ATOM 952 O O . SER B 1 47 ? -8.492 -13.141 -10.469 1 92.06 47 SER B O 1
ATOM 954 N N . SER B 1 48 ? -8.195 -14.453 -8.734 1 93.75 48 SER B N 1
ATOM 955 C CA . SER B 1 48 ? -9.086 -13.695 -7.863 1 93.75 48 SER B CA 1
ATOM 956 C C . SER B 1 48 ? -8.547 -12.289 -7.605 1 93.75 48 SER B C 1
ATOM 958 O O . SER B 1 48 ? -9.305 -11.32 -7.59 1 93.75 48 SER B O 1
ATOM 960 N N . LEU B 1 49 ? -7.203 -12.273 -7.383 1 93.75 49 LEU B N 1
ATOM 961 C CA . LEU B 1 49 ? -6.59 -10.977 -7.148 1 93.75 49 LEU B CA 1
ATOM 962 C C . LEU B 1 49 ? -6.711 -10.086 -8.383 1 93.75 49 LEU B C 1
ATOM 964 O O . LEU B 1 49 ? -7.008 -8.891 -8.266 1 93.75 49 LEU B O 1
ATOM 968 N N . ILE B 1 50 ? -6.488 -10.594 -9.508 1 86.62 50 ILE B N 1
ATOM 969 C CA . ILE B 1 50 ? -6.609 -9.859 -10.758 1 86.62 50 ILE B CA 1
ATOM 970 C C . ILE B 1 50 ? -8.031 -9.32 -10.914 1 86.62 50 ILE B C 1
ATOM 972 O O . ILE B 1 50 ? -8.234 -8.172 -11.297 1 86.62 50 ILE B O 1
ATOM 976 N N . ASP B 1 51 ? -8.969 -10.133 -10.547 1 87.44 51 ASP B N 1
ATOM 977 C CA . ASP B 1 51 ? -10.367 -9.719 -10.617 1 87.44 51 ASP B CA 1
ATOM 978 C C . ASP B 1 51 ? -10.648 -8.578 -9.648 1 87.44 51 ASP B C 1
ATOM 980 O O . ASP B 1 51 ? -11.375 -7.637 -9.984 1 87.44 51 ASP B O 1
ATOM 984 N N . VAL B 1 52 ? -10.164 -8.695 -8.484 1 89.12 52 VAL B N 1
ATOM 985 C CA . VAL B 1 52 ? -10.367 -7.66 -7.473 1 89.12 52 VAL B CA 1
ATOM 986 C C . VAL B 1 52 ? -9.719 -6.355 -7.926 1 89.12 52 VAL B C 1
ATOM 988 O O . VAL B 1 52 ? -10.273 -5.273 -7.719 1 89.12 52 VAL B O 1
ATOM 991 N N . MET B 1 53 ? -8.523 -6.469 -8.477 1 86.62 53 MET B N 1
ATOM 992 C CA . MET B 1 53 ? -7.77 -5.285 -8.898 1 86.62 53 MET B CA 1
ATOM 993 C C . MET B 1 53 ? -8.484 -4.562 -10.031 1 86.62 53 MET B C 1
ATOM 995 O O . MET B 1 53 ? -8.328 -3.35 -10.195 1 86.62 53 MET B O 1
ATOM 999 N N . LYS B 1 54 ? -9.195 -5.18 -10.789 1 79.38 54 LYS B N 1
ATOM 1000 C CA . LYS B 1 54 ? -9.984 -4.562 -11.852 1 79.38 54 LYS B CA 1
ATOM 1001 C C . LYS B 1 54 ? -11 -3.574 -11.281 1 79.38 54 LYS B C 1
ATOM 1003 O O . LYS B 1 54 ? -11.312 -2.564 -11.914 1 79.38 54 LYS B O 1
ATOM 1008 N N . ASN B 1 55 ? -11.531 -3.859 -10.203 1 74.44 55 ASN B N 1
ATOM 1009 C CA . ASN B 1 55 ? -12.523 -3.016 -9.547 1 74.44 55 ASN B CA 1
ATOM 1010 C C . ASN B 1 55 ? -11.875 -2.01 -8.602 1 74.44 55 ASN B C 1
ATOM 1012 O O . ASN B 1 55 ? -12.539 -1.098 -8.102 1 74.44 55 ASN B O 1
ATOM 1016 N N . TYR B 1 56 ? -10.664 -2.402 -8.328 1 70.88 56 TYR B N 1
ATOM 1017 C CA . TYR B 1 56 ? -9.922 -1.514 -7.441 1 70.88 56 TYR B CA 1
ATOM 1018 C C . TYR B 1 56 ? -9.367 -0.316 -8.203 1 70.88 56 TYR B C 1
ATOM 1020 O O . TYR B 1 56 ? -9.156 -0.389 -9.414 1 70.88 56 TYR B O 1
ATOM 1028 N N . GLY B 1 57 ? -9.883 0.913 -8.562 1 54.25 57 GLY B N 1
ATOM 1029 C CA . GLY B 1 57 ? -9.422 2.088 -9.281 1 54.25 57 GLY B CA 1
ATOM 1030 C C . GLY B 1 57 ? -7.973 1.983 -9.734 1 54.25 57 GLY B C 1
ATOM 1031 O O . GLY B 1 57 ? -7.363 2.984 -10.109 1 54.25 57 GLY B O 1
ATOM 1032 N N . SER B 1 58 ? -7.266 1.071 -9.406 1 51.81 58 SER B N 1
ATOM 1033 C CA . SER B 1 58 ? -5.883 1.062 -9.867 1 51.81 58 SER B CA 1
ATOM 1034 C C . SER B 1 58 ? -5.805 0.838 -11.375 1 51.81 58 SER B C 1
ATOM 1036 O O . SER B 1 58 ? -6.504 -0.021 -11.914 1 51.81 58 SER B O 1
ATOM 1038 N N . SER B 1 59 ? -5.535 1.926 -12.18 1 45.03 59 SER B N 1
ATOM 1039 C CA . SER B 1 59 ? -5.086 1.802 -13.562 1 45.03 59 SER B CA 1
ATOM 1040 C C . SER B 1 59 ? -4.137 0.619 -13.734 1 45.03 59 SER B C 1
ATOM 1042 O O . SER B 1 59 ? -2.982 0.678 -13.305 1 45.03 59 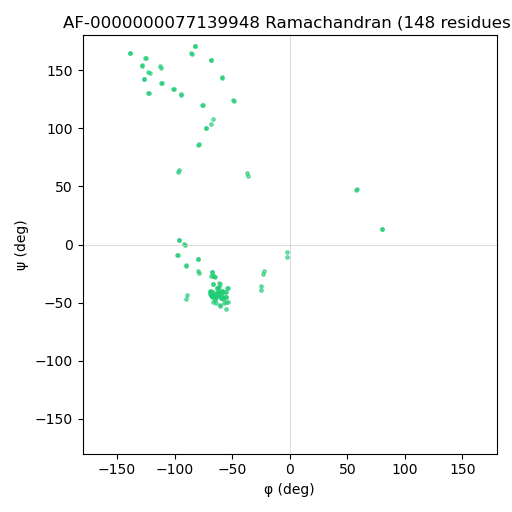SER B O 1
ATOM 1044 N N . ILE B 1 60 ? -4.48 -0.617 -13.508 1 43.38 60 ILE B N 1
ATOM 1045 C CA . ILE B 1 60 ? -3.645 -1.745 -13.906 1 43.38 60 ILE B CA 1
ATOM 1046 C C . ILE B 1 60 ? -2.723 -1.327 -15.047 1 43.38 60 ILE B C 1
ATOM 1048 O O . ILE B 1 60 ? -2.025 -2.162 -15.625 1 43.38 60 ILE B O 1
ATOM 1052 N N . LEU B 1 61 ? -3.037 -0.329 -15.859 1 36.53 61 LEU B N 1
ATOM 1053 C CA . LEU B 1 61 ? -2.271 -0.097 -17.078 1 36.53 61 LEU B CA 1
ATOM 1054 C C . LEU B 1 61 ? -0.795 0.116 -16.766 1 36.53 61 LEU B C 1
ATOM 1056 O O . LEU B 1 61 ? 0.042 0.129 -17.672 1 36.53 61 LEU B O 1
ATOM 1060 N N . PHE B 1 62 ? -0.54 0.974 -15.867 1 40.62 62 PHE B N 1
ATOM 1061 C CA . PHE B 1 62 ? 0.698 1.652 -16.234 1 40.62 62 PHE B CA 1
ATOM 1062 C C . PHE B 1 62 ? 1.869 0.677 -16.234 1 40.62 62 PHE B C 1
ATOM 1064 O O . PHE B 1 62 ? 2.832 0.855 -16.984 1 40.62 62 PHE B O 1
ATOM 1071 N N . GLY B 1 63 ? 2.066 -0.095 -15.18 1 40.06 63 GLY B N 1
ATOM 1072 C CA . GLY B 1 63 ? 3.268 -0.911 -15.258 1 40.06 63 GLY B CA 1
ATOM 1073 C C . GLY B 1 63 ? 3.029 -2.258 -15.914 1 40.06 63 GLY B C 1
ATOM 1074 O O . GLY B 1 63 ? 3.975 -3.01 -16.172 1 40.06 63 GLY B O 1
ATOM 1075 N N . TYR B 1 64 ? 1.999 -2.953 -15.617 1 41.41 64 TYR B N 1
ATOM 1076 C CA . TYR B 1 64 ? 1.767 -4.258 -16.219 1 41.41 64 TYR B CA 1
ATOM 1077 C C . TYR B 1 64 ? 1.354 -4.113 -17.688 1 41.41 64 TYR B C 1
ATOM 1079 O O . TYR B 1 64 ? 0.314 -3.525 -17.984 1 41.41 64 TYR B O 1
ATOM 1087 N N . SER B 1 65 ? 2.316 -4.328 -18.438 1 44.66 65 SER B N 1
ATOM 1088 C CA . SER B 1 65 ? 1.926 -4.438 -19.844 1 44.66 65 SER B CA 1
ATOM 1089 C C . SER B 1 65 ? 0.754 -5.398 -20.016 1 44.66 65 SER B C 1
ATOM 1091 O O . SER B 1 65 ? 0.626 -6.371 -19.266 1 44.66 65 SER B O 1
ATOM 1093 N N . ALA B 1 66 ? -0.3 -4.867 -20.641 1 46.25 66 ALA B N 1
ATOM 1094 C CA . ALA B 1 66 ? -1.367 -5.75 -21.109 1 46.25 66 ALA B CA 1
ATOM 1095 C C . ALA B 1 66 ? -0.84 -7.16 -21.359 1 46.25 66 ALA B C 1
ATOM 1097 O O . ALA B 1 66 ? -1.525 -8.148 -21.078 1 46.25 66 ALA B O 1
ATOM 1098 N N . ASP B 1 67 ? 0.236 -7.062 -21.844 1 47.81 67 ASP B N 1
ATOM 1099 C CA . ASP B 1 67 ? 0.878 -8.32 -22.219 1 47.81 67 ASP B CA 1
ATOM 1100 C C . ASP B 1 67 ? 1.218 -9.156 -20.984 1 47.81 67 ASP B C 1
ATOM 1102 O O . ASP B 1 67 ? 1.07 -10.375 -21 1 47.81 67 ASP B O 1
ATOM 1106 N N . ASP B 1 68 ? 1.671 -8.516 -20.016 1 51.31 68 ASP B N 1
ATOM 1107 C CA . ASP B 1 68 ? 2.051 -9.266 -18.828 1 51.31 68 ASP B CA 1
ATOM 1108 C C . ASP B 1 68 ? 0.821 -9.844 -18.125 1 51.31 68 ASP B C 1
ATOM 1110 O O . ASP B 1 68 ? 0.858 -10.969 -17.625 1 51.31 68 ASP B O 1
ATOM 1114 N N . LEU B 1 69 ? -0.188 -9.109 -18.016 1 50.66 69 LEU B N 1
ATOM 1115 C CA . LEU B 1 69 ? -1.457 -9.594 -17.484 1 50.66 69 LEU B CA 1
ATOM 1116 C C . LEU B 1 69 ? -1.938 -10.812 -18.266 1 50.66 69 LEU B C 1
ATOM 1118 O O . LEU B 1 69 ? -2.391 -11.797 -17.672 1 50.66 69 LEU B O 1
ATOM 1122 N N . LYS B 1 70 ? -1.914 -10.609 -19.5 1 51.44 70 LYS B N 1
ATOM 1123 C CA . LYS B 1 70 ? -2.326 -11.719 -20.359 1 51.44 70 LYS B CA 1
ATOM 1124 C C . LYS B 1 70 ? -1.495 -12.969 -20.078 1 51.44 70 LYS B C 1
ATOM 1126 O O . LYS B 1 70 ? -2.033 -14.07 -20 1 51.44 70 LYS B O 1
ATOM 1131 N N . ASN B 1 71 ? -0.3 -12.695 -19.906 1 49.91 71 ASN B N 1
ATOM 1132 C CA . ASN B 1 71 ? 0.584 -13.828 -19.656 1 49.91 71 ASN B CA 1
ATOM 1133 C C . ASN B 1 71 ? 0.301 -14.469 -18.297 1 49.91 71 ASN B C 1
ATOM 1135 O O . ASN B 1 71 ? 0.329 -15.695 -18.172 1 49.91 71 ASN B O 1
ATOM 1139 N N . ASP B 1 72 ? 0.128 -13.664 -17.406 1 50.06 72 ASP B N 1
ATOM 1140 C CA . ASP B 1 72 ? -0.124 -14.219 -16.078 1 50.06 72 ASP B CA 1
ATOM 1141 C C . ASP B 1 72 ? -1.479 -14.914 -16.031 1 50.06 72 ASP B C 1
ATOM 1143 O O . ASP B 1 72 ? -1.631 -15.93 -15.344 1 50.06 72 ASP B O 1
ATOM 1147 N N . LEU B 1 73 ? -2.418 -14.344 -16.641 1 50.75 73 LEU B N 1
ATOM 1148 C CA . LEU B 1 73 ? -3.727 -14.977 -16.75 1 50.75 73 LEU B CA 1
ATOM 1149 C C . LEU B 1 73 ? -3.631 -16.312 -17.469 1 50.75 73 LEU B C 1
ATOM 1151 O O . LEU B 1 73 ? -4.332 -17.266 -17.125 1 50.75 73 LEU B O 1
ATOM 1155 N N . GLU B 1 74 ? -2.875 -16.188 -18.484 1 49.31 74 GLU B N 1
ATOM 1156 C CA . GLU B 1 74 ? -2.768 -17.422 -19.266 1 49.31 74 GLU B CA 1
ATOM 1157 C C . GLU B 1 74 ? -2.023 -18.5 -18.5 1 49.31 74 GLU B C 1
ATOM 1159 O O . GLU B 1 74 ? -2.225 -19.703 -18.734 1 49.31 74 GLU B O 1
ATOM 1164 N N . ASN B 1 75 ? -1.196 -17.938 -17.641 1 45.12 75 ASN B N 1
ATOM 1165 C CA . ASN B 1 75 ? -0.43 -18.984 -16.969 1 45.12 75 ASN B CA 1
ATOM 1166 C C . ASN B 1 75 ? -1.034 -19.328 -15.609 1 45.12 75 ASN B C 1
ATOM 1168 O O . ASN B 1 75 ? -0.488 -20.156 -14.875 1 45.12 75 ASN B O 1
ATOM 1172 N N . ALA B 1 76 ? -1.979 -18.594 -15.148 1 47.59 76 ALA B N 1
ATOM 1173 C CA . ALA B 1 76 ? -2.684 -19 -13.938 1 47.59 76 ALA B CA 1
ATOM 1174 C C . ALA B 1 76 ? -3.68 -20.109 -14.219 1 47.59 76 ALA B C 1
ATOM 1176 O O . ALA B 1 76 ? -4.168 -20.25 -15.344 1 47.59 76 ALA B O 1
#

Organism: Leptospira biflexa serovar Patoc (strain Patoc 1 / ATCC 23582 / Paris) (NCBI:txid456481)

Sequence (152 aa):
MKSLSFQVPDQIDLNEYDFKMAMAVKLYETGKISIGQAADIVNLSKSSLIDVMKNYGSSILFGYSADDLKNDLENAMKSLSFQVPDQIDLNEYDFKMAMAVKLYETGKISIGQAADIVNLSKSSLIDVMKNYGSSILFGYSADDLKNDLENA

Solvent-accessible surface area (backbone atoms only — not comparable to full-atom values): 8555 Å² total; per-residue (Å²): 106,42,79,46,76,43,59,33,62,65,82,60,92,67,54,71,63,55,51,45,44,25,21,32,50,36,32,34,52,70,62,76,41,49,63,64,57,27,13,57,49,62,71,42,53,52,67,56,41,55,56,51,45,69,72,39,87,58,73,64,59,80,63,43,46,72,61,50,52,49,48,48,59,69,69,97,107,41,79,45,77,44,60,34,63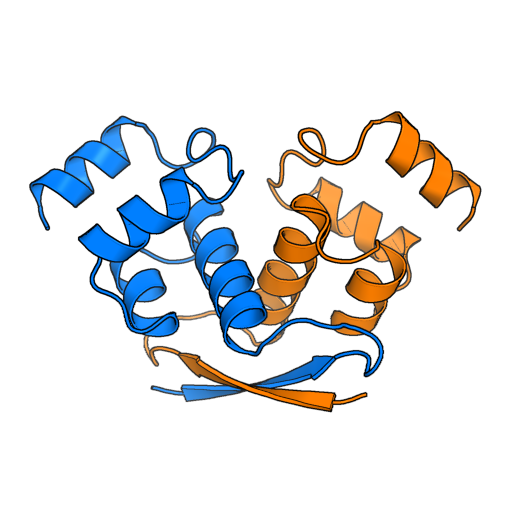,65,83,58,91,66,55,73,63,56,51,46,44,26,22,30,52,35,32,33,51,71,62,76,41,49,62,63,56,28,12,58,49,61,71,43,52,53,68,56,42,55,56,50,42,68,74,40,85,56,71,66,59,77,61,42,47,70,61,50,51,50,47,49,57,67,68,96

InterPro domains:
  IPR005368 UPF0175 [PF03683] (19-75)

Secondary structure (DSSP, 8-state):
-EEEEEEE-TT----HHHHHHHHHHHHHHTTSS-HHHHHHHHT--HHHHHHHHHHSS--TTSSS-HHHHHHHHHH-/-EEEEEEE-TT----HHHHHHHHHHHHHHTTSS-HHHHHHHHT--HHHHHHHHHHSS--TTSSS-HHHHHHHHHH-

pLDDT: mean 80.67, std 20.88, range [36.25, 97.75]